Protein AF-A0A3D0DF22-F1 (afdb_monomer_lite)

Secondary structure (DSSP, 8-state):
----HHHHHHHHHHHHHHHHHHHHHIIIIIIHHHHHT-SSHHHHHHH-HHHHHHHHHHHHHHHHHHHHHH--

pLDDT: mean 97.04, std 2.58, range [81.5, 98.44]

Foldseek 3Di:
DDDDDPRVVLVVLLVVLVVQQVVLCCVQFPPVCVVVVHPTNVRVCVVVVVSVVVSVVSNVSSVVSNCVSVVD

Structure (mmCIF, N/CA/C/O backbone):
data_AF-A0A3D0DF22-F1
#
_entry.id   AF-A0A3D0DF22-F1
#
loop_
_atom_site.group_PDB
_atom_site.id
_atom_site.type_symbol
_atom_site.label_atom_id
_atom_site.label_alt_id
_atom_site.label_comp_id
_atom_site.label_asym_id
_atom_site.label_entity_id
_atom_site.label_seq_id
_atom_site.pdbx_PDB_ins_code
_atom_site.Cartn_x
_atom_site.Cartn_y
_atom_site.Cartn_z
_atom_site.occupancy
_atom_site.B_iso_or_equiv
_atom_site.auth_seq_id
_atom_site.auth_comp_id
_atom_site.auth_asym_id
_atom_site.auth_atom_id
_atom_site.pdbx_PDB_model_num
ATOM 1 N N . VAL A 1 1 ? 13.145 15.341 -24.733 1.00 85.06 1 VAL A N 1
ATOM 2 C CA . VAL A 1 1 ? 13.348 13.871 -24.776 1.00 85.06 1 VAL A CA 1
ATOM 3 C C . VAL A 1 1 ? 11.992 13.194 -24.668 1.00 85.06 1 VAL A C 1
ATOM 5 O O . VAL A 1 1 ? 11.219 13.585 -23.801 1.00 85.06 1 VAL A O 1
ATOM 8 N N . ARG A 1 2 ? 11.681 12.231 -25.543 1.00 93.38 2 ARG A N 1
ATOM 9 C CA . ARG A 1 2 ? 10.459 11.413 -25.461 1.00 93.38 2 ARG A CA 1
ATOM 10 C C . ARG A 1 2 ? 10.804 10.084 -24.788 1.00 93.38 2 ARG A C 1
ATOM 12 O O . ARG A 1 2 ? 11.860 9.531 -25.065 1.00 93.38 2 ARG A O 1
ATOM 19 N N . VAL A 1 3 ? 9.938 9.609 -23.893 1.00 94.25 3 VAL A N 1
ATOM 20 C CA . VAL A 1 3 ? 10.093 8.318 -23.206 1.00 94.25 3 VAL A CA 1
ATOM 21 C C . VAL A 1 3 ? 8.898 7.441 -23.557 1.00 94.25 3 VAL A C 1
ATOM 23 O O . VAL A 1 3 ? 7.764 7.761 -23.197 1.00 94.25 3 VAL A O 1
ATOM 26 N N . ASP A 1 4 ? 9.146 6.354 -24.276 1.00 96.38 4 ASP A N 1
ATOM 27 C CA . ASP A 1 4 ? 8.145 5.417 -24.782 1.00 96.38 4 ASP A CA 1
ATOM 28 C C . ASP A 1 4 ? 8.561 3.955 -24.527 1.00 96.38 4 ASP A C 1
ATOM 30 O O . ASP A 1 4 ? 9.452 3.674 -23.717 1.00 96.38 4 ASP A O 1
ATOM 34 N N . GLY A 1 5 ? 7.814 3.014 -25.112 1.00 97.12 5 GLY A N 1
ATOM 35 C CA . GLY A 1 5 ? 8.071 1.582 -24.994 1.00 97.12 5 GLY A CA 1
ATOM 36 C C . GLY A 1 5 ? 8.128 1.079 -23.548 1.00 97.12 5 GLY A C 1
ATOM 37 O O . GLY A 1 5 ? 7.363 1.503 -22.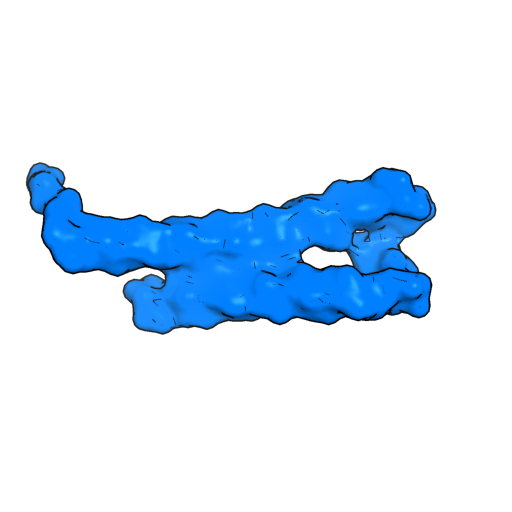675 1.00 97.12 5 GLY A O 1
ATOM 38 N N . GLN A 1 6 ? 9.053 0.155 -23.298 1.00 98.06 6 GLN A N 1
ATOM 39 C CA . GLN A 1 6 ? 9.204 -0.507 -22.002 1.00 98.06 6 GLN A CA 1
ATOM 40 C C . GLN A 1 6 ? 9.630 0.452 -20.888 1.00 98.06 6 GLN A C 1
ATOM 42 O O . GLN A 1 6 ? 9.141 0.327 -19.770 1.00 98.06 6 GLN A O 1
ATOM 47 N N . LEU A 1 7 ? 10.458 1.462 -21.179 1.00 97.06 7 LEU A N 1
ATOM 48 C CA . LEU A 1 7 ? 10.875 2.430 -20.162 1.00 97.06 7 LEU A CA 1
ATOM 49 C C . LEU A 1 7 ? 9.678 3.228 -19.625 1.00 97.06 7 LEU A C 1
ATOM 51 O O . LEU A 1 7 ? 9.556 3.431 -18.416 1.00 97.06 7 LEU A O 1
ATOM 55 N N . ARG A 1 8 ? 8.749 3.634 -20.502 1.00 98.06 8 ARG A N 1
ATOM 56 C CA . ARG A 1 8 ? 7.488 4.257 -20.068 1.00 98.06 8 ARG A CA 1
ATOM 57 C C . ARG A 1 8 ? 6.635 3.289 -19.246 1.00 98.06 8 ARG A C 1
ATOM 59 O O . ARG A 1 8 ? 6.049 3.710 -18.251 1.00 98.06 8 ARG A O 1
ATOM 66 N N . ALA A 1 9 ? 6.561 2.020 -19.645 1.00 98.44 9 ALA A N 1
ATOM 67 C CA . ALA A 1 9 ? 5.790 1.007 -18.926 1.00 98.44 9 ALA A CA 1
ATOM 68 C C . ALA A 1 9 ? 6.335 0.763 -17.507 1.00 98.44 9 ALA A C 1
ATOM 70 O O . ALA A 1 9 ? 5.555 0.763 -16.559 1.00 98.44 9 ALA A O 1
ATOM 71 N N . LEU A 1 10 ? 7.657 0.657 -17.346 1.00 98.25 10 LEU A N 1
ATOM 72 C CA . LEU A 1 10 ? 8.309 0.498 -16.042 1.00 98.25 10 LEU A CA 1
ATOM 73 C C . LEU A 1 10 ? 8.089 1.719 -15.141 1.00 98.25 10 LEU A C 1
ATOM 75 O O . LEU A 1 10 ? 7.750 1.563 -13.973 1.00 98.25 10 LEU A O 1
ATOM 79 N N . ARG A 1 11 ? 8.174 2.942 -15.684 1.00 98.06 11 ARG A N 1
ATOM 80 C CA . ARG A 1 11 ? 7.836 4.162 -14.926 1.00 98.06 11 ARG A CA 1
ATOM 81 C C . ARG A 1 11 ? 6.375 4.193 -14.487 1.00 98.06 11 ARG A C 1
ATOM 83 O O . ARG A 1 11 ? 6.079 4.631 -13.381 1.00 98.06 11 ARG A O 1
ATOM 90 N N . ARG A 1 12 ? 5.458 3.722 -15.337 1.00 98.19 12 ARG A N 1
ATOM 91 C CA . ARG A 1 12 ? 4.043 3.602 -14.967 1.00 98.19 12 ARG A CA 1
ATOM 92 C C . ARG A 1 12 ? 3.841 2.551 -13.878 1.00 98.19 12 ARG A C 1
ATOM 94 O O . ARG A 1 12 ? 3.039 2.784 -12.988 1.00 98.19 12 ARG A O 1
ATOM 101 N N . LEU A 1 13 ? 4.552 1.427 -13.936 1.00 98.38 13 LEU A N 1
ATOM 102 C CA . LEU A 1 13 ? 4.478 0.400 -12.898 1.00 98.38 13 LEU A CA 1
ATOM 103 C C . LEU A 1 13 ? 4.997 0.927 -11.554 1.00 98.38 13 LEU A C 1
ATOM 105 O O . LEU A 1 13 ? 4.330 0.731 -10.545 1.00 98.38 13 LEU A O 1
ATOM 109 N N . LEU A 1 14 ? 6.106 1.674 -11.559 1.00 98.19 14 LEU A N 1
ATOM 110 C CA . LEU A 1 14 ? 6.613 2.372 -10.374 1.00 98.19 14 LEU A CA 1
ATOM 111 C C . LEU A 1 14 ? 5.547 3.302 -9.773 1.00 98.19 14 LEU A C 1
ATOM 113 O O . LEU A 1 14 ? 5.263 3.228 -8.582 1.00 98.19 14 LEU A O 1
ATOM 117 N N . TYR A 1 15 ? 4.910 4.122 -10.614 1.00 98.12 15 TYR A N 1
ATOM 118 C CA . TYR A 1 15 ? 3.814 4.999 -10.197 1.00 98.12 15 TYR A CA 1
ATOM 119 C C . TYR A 1 15 ? 2.612 4.222 -9.639 1.00 98.12 15 TYR A C 1
ATOM 121 O O . TYR A 1 15 ? 2.030 4.616 -8.639 1.00 98.12 15 TYR A O 1
ATOM 129 N N . CYS A 1 16 ? 2.244 3.089 -10.243 1.00 98.44 16 CYS A N 1
ATOM 130 C CA . CYS A 1 16 ? 1.182 2.242 -9.702 1.00 98.44 16 CYS A CA 1
ATOM 131 C C . CYS A 1 16 ? 1.542 1.665 -8.323 1.00 98.44 16 CYS A C 1
ATOM 133 O O . CYS A 1 16 ? 0.650 1.543 -7.491 1.00 98.44 16 CYS A O 1
ATOM 135 N N . GLY A 1 17 ? 2.813 1.331 -8.076 1.00 98.25 17 GLY A N 1
ATOM 136 C CA . GLY A 1 17 ? 3.288 0.903 -6.757 1.00 98.25 17 GLY A CA 1
ATOM 137 C C . GLY A 1 17 ? 3.082 1.980 -5.691 1.00 98.25 17 GLY A C 1
ATOM 138 O O . GLY A 1 17 ? 2.475 1.705 -4.658 1.00 98.25 17 GLY A O 1
ATOM 139 N N . GLU A 1 18 ? 3.495 3.215 -5.990 1.00 98.00 18 GLU A N 1
ATOM 140 C CA . GLU A 1 18 ? 3.264 4.387 -5.128 1.00 98.00 18 GLU A CA 1
ATOM 141 C C . GLU A 1 18 ? 1.773 4.613 -4.875 1.00 98.00 18 GLU A C 1
ATOM 143 O O . GLU A 1 18 ? 1.344 4.750 -3.732 1.00 98.00 18 GLU A O 1
ATOM 148 N N . TRP A 1 19 ? 0.959 4.549 -5.929 1.00 98.44 19 TRP A N 1
ATOM 149 C CA . TRP A 1 19 ? -0.478 4.759 -5.819 1.00 98.44 19 TRP A CA 1
ATOM 150 C C . TRP A 1 19 ? -1.160 3.713 -4.925 1.00 98.44 19 TRP A C 1
ATOM 152 O O . TRP A 1 19 ? -1.973 4.081 -4.080 1.00 98.44 19 TRP A O 1
ATOM 162 N N . ILE A 1 20 ? -0.816 2.425 -5.077 1.00 98.25 20 ILE A N 1
ATOM 163 C CA . ILE A 1 20 ? -1.341 1.328 -4.243 1.00 98.25 20 ILE A CA 1
ATOM 164 C C . ILE A 1 20 ? -0.975 1.547 -2.776 1.00 98.25 20 ILE A C 1
ATOM 166 O O . ILE A 1 20 ? -1.838 1.430 -1.907 1.00 98.25 20 ILE A O 1
ATOM 170 N N . GLU A 1 21 ? 0.293 1.857 -2.511 1.00 97.50 21 GLU A N 1
ATOM 171 C CA . GLU A 1 21 ? 0.808 2.064 -1.161 1.00 97.50 21 GLU A CA 1
ATOM 172 C C . GLU A 1 21 ? 0.105 3.233 -0.468 1.00 97.50 21 GLU A C 1
ATOM 174 O O . GLU A 1 21 ? -0.508 3.057 0.589 1.00 97.50 21 GLU A O 1
ATOM 179 N N . SER A 1 22 ? 0.126 4.391 -1.123 1.00 97.75 22 SER A N 1
ATOM 180 C CA . SER A 1 22 ? -0.412 5.646 -0.614 1.00 97.75 22 SER A CA 1
ATOM 181 C C . SER A 1 22 ? -1.924 5.563 -0.391 1.00 97.75 22 SER A C 1
ATOM 183 O O . SER A 1 22 ? -2.422 5.928 0.677 1.00 97.75 22 SER A O 1
ATOM 185 N N . HIS A 1 23 ? -2.676 4.993 -1.343 1.00 98.00 23 HIS A N 1
ATOM 186 C CA . HIS A 1 23 ? -4.133 4.877 -1.212 1.00 98.00 23 HIS A CA 1
ATOM 187 C C . HIS A 1 23 ? -4.547 3.844 -0.167 1.00 98.00 23 HIS A C 1
ATOM 189 O O . HIS A 1 23 ? -5.514 4.082 0.558 1.00 98.00 23 HIS A O 1
ATOM 195 N N . ALA A 1 24 ? -3.837 2.717 -0.053 1.00 97.44 24 ALA A N 1
ATOM 196 C CA . ALA A 1 24 ? -4.116 1.746 1.000 1.00 97.44 24 ALA A CA 1
ATOM 197 C C . ALA A 1 24 ? -3.919 2.378 2.384 1.00 97.44 24 ALA A C 1
ATOM 199 O O . ALA A 1 24 ? -4.783 2.239 3.250 1.00 97.44 24 ALA A O 1
ATOM 200 N N . LEU A 1 25 ? -2.832 3.129 2.578 1.00 95.94 25 LEU A N 1
ATOM 201 C CA . LEU A 1 25 ? -2.587 3.832 3.833 1.00 95.94 25 LEU A CA 1
ATOM 202 C C . LEU A 1 25 ? -3.666 4.887 4.104 1.00 95.94 25 LEU A C 1
ATOM 204 O O . LEU A 1 25 ? -4.259 4.892 5.179 1.00 95.94 25 LEU A O 1
ATOM 208 N N . HIS A 1 26 ? -3.975 5.733 3.124 1.00 97.50 26 HIS A N 1
ATOM 209 C CA . HIS A 1 26 ? -4.949 6.809 3.286 1.00 97.50 26 HIS A CA 1
ATOM 210 C C . HIS A 1 26 ? -6.358 6.290 3.615 1.00 97.50 26 HIS A C 1
ATOM 212 O O . HIS A 1 26 ? -7.023 6.791 4.520 1.00 97.50 26 HIS A O 1
ATOM 218 N N . VAL A 1 27 ? -6.813 5.243 2.924 1.00 97.62 27 VAL A N 1
ATOM 219 C CA . VAL A 1 27 ? -8.148 4.678 3.150 1.00 97.62 27 VAL A CA 1
ATOM 220 C C . VAL A 1 27 ? -8.228 3.955 4.491 1.00 97.62 27 VAL A C 1
ATOM 222 O O . VAL A 1 27 ? -9.144 4.218 5.262 1.00 97.62 27 VAL A O 1
ATOM 225 N N . TYR A 1 28 ? -7.300 3.042 4.779 1.00 97.25 28 TYR A N 1
ATOM 226 C CA . TYR A 1 28 ? -7.445 2.143 5.926 1.00 97.25 28 TYR A CA 1
ATOM 227 C C . TYR A 1 28 ? -6.866 2.695 7.223 1.00 97.25 28 TYR A C 1
ATOM 229 O O . TYR A 1 28 ? -7.348 2.324 8.288 1.00 97.25 28 TYR A O 1
ATOM 237 N N . MET A 1 29 ? -5.831 3.534 7.152 1.00 94.94 29 MET A N 1
ATOM 238 C CA . MET A 1 29 ? -5.156 4.036 8.351 1.00 94.94 29 MET A CA 1
ATOM 239 C C . MET A 1 29 ? -5.660 5.409 8.785 1.00 94.94 29 MET A C 1
ATOM 241 O O . MET A 1 29 ? -5.509 5.745 9.954 1.00 94.94 29 MET A O 1
ATOM 245 N N . LEU A 1 30 ? -6.236 6.187 7.859 1.00 95.94 30 LEU A N 1
ATOM 246 C CA . LEU A 1 30 ? -6.717 7.542 8.134 1.00 95.94 30 LEU A CA 1
ATOM 247 C C . LEU A 1 30 ? -8.246 7.603 8.084 1.00 95.94 30 LEU A C 1
ATOM 249 O O . LEU A 1 30 ? -8.878 7.849 9.099 1.00 95.94 30 LEU A O 1
ATOM 253 N N . HIS A 1 31 ? -8.864 7.291 6.942 1.00 97.94 31 HIS A N 1
ATOM 254 C CA . HIS A 1 31 ? -10.313 7.467 6.803 1.00 97.94 31 HIS A CA 1
ATOM 255 C C . HIS A 1 31 ? -11.169 6.396 7.482 1.00 97.94 31 HIS A C 1
ATOM 257 O O . HIS A 1 31 ? -12.205 6.720 8.057 1.00 97.94 31 HIS A O 1
ATOM 263 N N . ALA A 1 32 ? -10.801 5.118 7.389 1.00 97.69 32 ALA A N 1
ATOM 264 C CA . ALA A 1 32 ? -11.620 4.04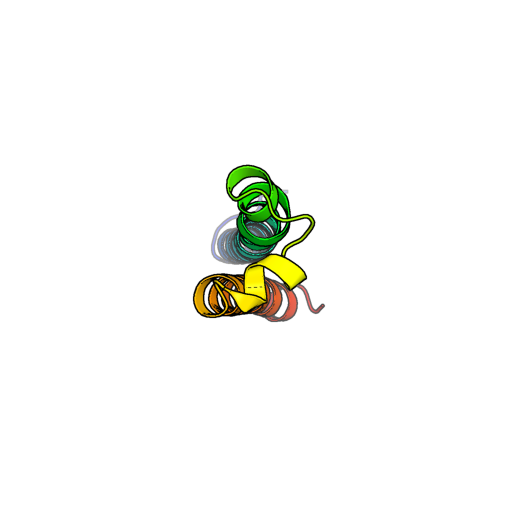6 7.952 1.00 97.69 32 ALA A CA 1
ATOM 265 C C . ALA A 1 32 ? -11.827 4.178 9.477 1.00 97.69 32 ALA A C 1
ATOM 267 O O . ALA A 1 32 ? -12.975 4.031 9.901 1.00 97.69 32 ALA A O 1
ATOM 268 N N . PRO A 1 33 ? -10.802 4.511 10.293 1.00 98.06 33 PRO A N 1
ATOM 269 C CA . PRO A 1 33 ? -10.988 4.807 11.712 1.00 98.06 33 PRO A CA 1
ATOM 270 C C . PRO A 1 33 ? -12.001 5.929 11.953 1.00 98.06 33 PRO A C 1
ATOM 272 O O . PRO A 1 33 ? -12.945 5.716 12.711 1.00 98.06 33 PRO A O 1
ATOM 275 N N . ASP A 1 34 ? -11.880 7.055 11.238 1.00 97.88 34 ASP A N 1
ATOM 276 C CA . ASP A 1 34 ? -12.797 8.196 11.366 1.00 97.88 34 ASP A CA 1
ATOM 277 C C . ASP A 1 34 ? -14.255 7.790 11.094 1.00 97.88 34 ASP A C 1
ATOM 279 O O . ASP A 1 34 ? -15.158 8.111 11.866 1.00 97.88 34 ASP A O 1
ATOM 283 N N . PHE A 1 35 ? -14.500 7.047 10.007 1.00 97.69 35 PHE A N 1
ATOM 284 C CA . PHE A 1 35 ? -15.851 6.608 9.633 1.00 97.69 35 PHE A CA 1
ATOM 285 C C . PHE A 1 35 ? -16.455 5.591 10.604 1.00 97.69 35 PHE A C 1
ATOM 287 O O . PHE A 1 35 ? -17.679 5.506 10.717 1.00 97.69 35 PHE A O 1
ATOM 294 N N . LEU A 1 36 ? -15.613 4.805 11.270 1.00 97.06 36 LEU A N 1
ATOM 295 C CA . LEU A 1 36 ? -16.030 3.767 12.209 1.00 97.06 36 LEU A CA 1
ATOM 296 C C . LEU A 1 36 ? -15.984 4.235 13.674 1.00 97.06 36 LEU A C 1
ATOM 298 O O . LEU A 1 36 ? -16.395 3.487 14.557 1.00 97.06 36 LEU A O 1
ATOM 302 N N . GLY A 1 37 ? -15.542 5.470 13.932 1.00 97.69 37 GLY A N 1
ATOM 303 C CA . GLY A 1 37 ? -15.501 6.072 15.265 1.00 97.69 37 GLY A CA 1
ATOM 304 C C . GLY A 1 37 ? -14.324 5.624 16.137 1.00 97.69 37 GLY A C 1
ATOM 305 O O . GLY A 1 37 ? -14.423 5.699 17.360 1.00 97.69 37 GLY A O 1
ATOM 306 N N . TYR A 1 38 ? -13.226 5.155 15.538 1.00 98.12 38 TYR A N 1
ATOM 307 C CA . TYR A 1 38 ? -11.988 4.829 16.252 1.00 98.12 38 TYR A CA 1
ATOM 308 C C . TYR A 1 38 ? -11.024 6.021 16.259 1.00 98.12 38 TYR A C 1
ATOM 310 O O . TYR A 1 38 ? -10.952 6.765 15.287 1.00 98.12 38 TYR A O 1
ATOM 318 N N . GLU A 1 39 ? -10.232 6.163 17.326 1.00 97.25 39 GLU A N 1
ATOM 319 C CA . GLU A 1 39 ? -9.186 7.200 17.413 1.00 97.25 39 GLU A CA 1
ATOM 320 C C . GLU A 1 39 ? -8.058 6.989 16.394 1.00 97.25 39 GLU A C 1
ATOM 322 O O . GLU A 1 39 ? -7.471 7.949 15.902 1.00 97.25 39 GLU A O 1
ATOM 327 N N . ASP A 1 40 ? -7.743 5.728 16.089 1.00 97.25 40 ASP A N 1
ATOM 328 C CA . ASP A 1 40 ? -6.721 5.354 15.123 1.00 97.25 40 ASP A CA 1
ATOM 329 C C . ASP A 1 40 ? -6.929 3.919 14.604 1.00 97.25 40 ASP A C 1
ATOM 331 O O . ASP A 1 40 ? -7.767 3.141 15.080 1.00 97.25 40 ASP A O 1
ATOM 335 N N . ALA A 1 41 ? 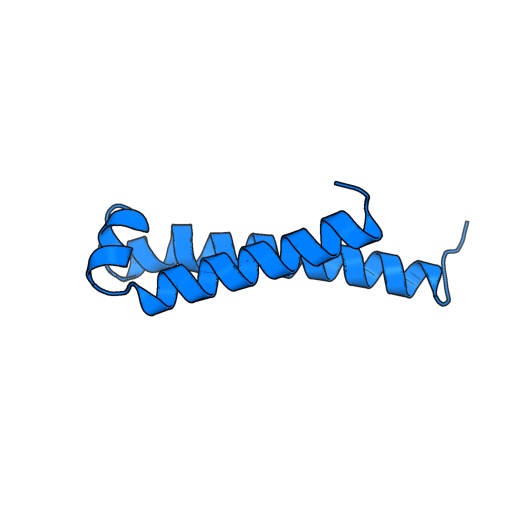-6.124 3.548 13.610 1.00 95.88 41 ALA A N 1
ATOM 336 C CA . ALA A 1 41 ? -6.159 2.220 13.013 1.00 95.88 41 ALA A CA 1
ATOM 337 C C . ALA A 1 41 ? -5.666 1.097 13.942 1.00 95.88 41 ALA A C 1
ATOM 339 O O . ALA A 1 41 ? -5.979 -0.068 13.698 1.00 95.88 41 ALA A O 1
ATOM 340 N N . ILE A 1 42 ? -4.913 1.413 15.002 1.00 96.50 42 ILE A N 1
ATOM 341 C CA . ILE A 1 42 ? -4.420 0.432 15.979 1.00 96.50 42 ILE A CA 1
ATOM 342 C C . ILE A 1 42 ? -5.572 -0.013 16.883 1.00 96.50 42 ILE A C 1
ATOM 344 O O . ILE A 1 42 ? -5.731 -1.207 17.137 1.00 96.50 42 ILE A O 1
ATOM 348 N N . GLN A 1 43 ? -6.407 0.923 17.335 1.00 97.88 43 GLN A N 1
ATOM 349 C CA . GLN A 1 43 ? -7.640 0.618 18.060 1.00 97.88 43 GLN A CA 1
ATOM 350 C C . GLN A 1 43 ? -8.610 -0.153 17.162 1.00 97.88 43 GLN A C 1
ATOM 352 O O . GLN A 1 43 ? -9.093 -1.211 17.564 1.00 97.88 43 GLN A O 1
ATOM 357 N N . MET A 1 44 ? -8.802 0.303 15.917 1.00 97.81 44 MET A N 1
ATOM 358 C CA . MET A 1 44 ? -9.628 -0.393 14.924 1.00 97.81 44 MET A CA 1
ATOM 359 C C . MET A 1 44 ? -9.151 -1.835 14.677 1.00 97.81 44 MET A C 1
ATOM 361 O O . MET A 1 44 ? -9.968 -2.729 14.469 1.00 97.81 44 MET A O 1
ATOM 365 N N . ALA A 1 45 ? -7.840 -2.102 14.734 1.00 97.75 45 ALA A N 1
ATOM 366 C CA . ALA A 1 45 ? -7.277 -3.436 14.516 1.00 97.75 45 ALA A CA 1
ATOM 367 C C . ALA A 1 45 ? -7.724 -4.479 15.552 1.00 97.75 45 ALA A C 1
ATOM 369 O O . ALA A 1 45 ? -7.652 -5.672 15.263 1.00 97.75 45 ALA A O 1
ATOM 370 N N . LYS A 1 46 ? -8.176 -4.062 16.742 1.00 97.81 46 LYS A N 1
ATOM 371 C CA . LYS A 1 46 ? -8.678 -4.985 17.772 1.00 97.81 46 LYS A CA 1
ATOM 372 C C . LYS A 1 46 ? -9.971 -5.669 17.327 1.00 97.81 46 LYS A C 1
ATOM 374 O O . LYS A 1 46 ? -10.118 -6.871 17.529 1.00 97.81 46 LYS A O 1
ATOM 379 N N . ASP A 1 47 ? -10.842 -4.918 16.656 1.00 98.00 47 ASP A N 1
ATOM 380 C CA . ASP A 1 47 ? -12.156 -5.388 16.205 1.00 98.00 47 ASP A CA 1
ATOM 381 C C . ASP A 1 47 ? -12.151 -5.791 14.720 1.00 98.00 47 ASP A C 1
ATOM 383 O O . ASP A 1 47 ? -12.843 -6.724 14.309 1.00 98.00 47 ASP A O 1
ATOM 387 N N . HIS A 1 48 ? -11.316 -5.135 13.905 1.00 97.56 48 HIS A N 1
ATOM 388 C CA . HIS A 1 48 ? -11.190 -5.354 12.460 1.00 97.56 48 HIS A CA 1
ATOM 389 C C . HIS A 1 48 ? -9.762 -5.750 12.023 1.00 97.56 48 HIS A C 1
ATOM 391 O O . HIS A 1 48 ? -9.213 -5.161 11.083 1.00 97.56 48 HIS A O 1
ATOM 397 N N . PRO A 1 49 ? -9.142 -6.785 12.627 1.00 97.62 49 PRO A N 1
ATOM 398 C CA . PRO A 1 49 ? -7.743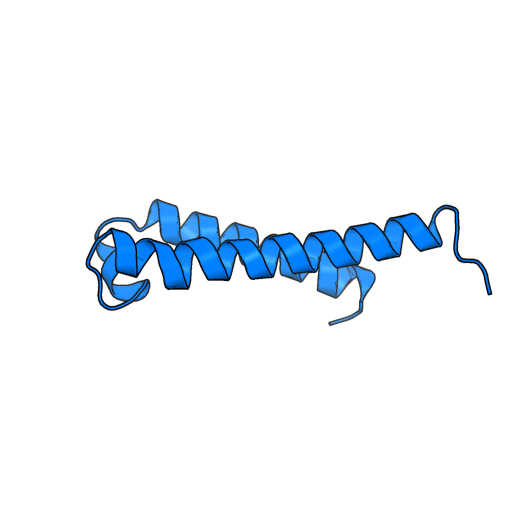 -7.134 12.362 1.00 97.62 49 PRO A CA 1
ATOM 399 C C . PRO A 1 49 ? -7.494 -7.507 10.899 1.00 97.62 49 PRO A C 1
ATOM 401 O O . PRO A 1 49 ? -6.482 -7.125 10.320 1.00 97.62 49 PRO A O 1
ATOM 404 N N . GLN A 1 50 ? -8.438 -8.210 10.268 1.00 97.88 50 GLN A N 1
ATOM 405 C CA . GLN A 1 50 ? -8.305 -8.657 8.878 1.00 97.88 50 GLN A CA 1
ATOM 406 C C . GLN A 1 50 ? -8.250 -7.486 7.888 1.00 97.88 50 GLN A C 1
ATOM 408 O O . GLN A 1 50 ? -7.517 -7.544 6.902 1.00 97.88 50 GLN A O 1
ATOM 413 N N . ALA A 1 51 ? -8.990 -6.404 8.155 1.00 96.12 51 ALA A N 1
ATOM 414 C CA . ALA A 1 51 ? -8.964 -5.212 7.313 1.00 96.12 51 ALA A CA 1
ATOM 415 C C . ALA A 1 51 ? -7.607 -4.499 7.412 1.00 96.12 51 ALA A C 1
ATOM 417 O O . ALA A 1 51 ? -7.019 -4.148 6.390 1.00 96.12 51 ALA A O 1
ATOM 418 N N . VAL A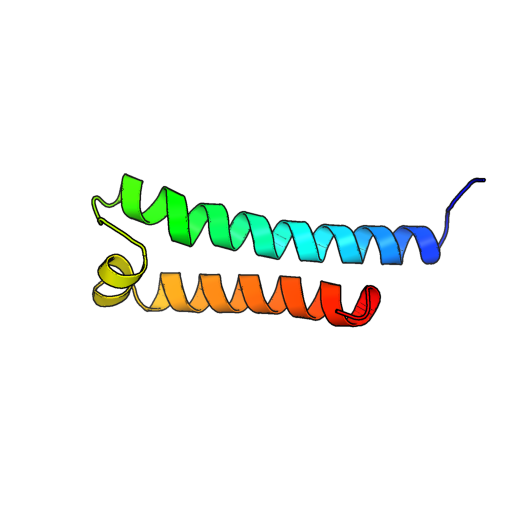 1 52 ? -7.083 -4.354 8.633 1.00 96.44 52 VAL A N 1
ATOM 419 C CA . VAL A 1 52 ? -5.778 -3.726 8.887 1.00 96.44 52 VAL A CA 1
ATOM 420 C C . VAL A 1 52 ? -4.638 -4.561 8.303 1.00 96.44 52 VAL A C 1
ATOM 422 O O . VAL A 1 52 ? -3.775 -4.013 7.621 1.00 96.44 52 VAL A O 1
ATOM 425 N N . ILE A 1 53 ? -4.655 -5.887 8.482 1.00 97.75 53 ILE A N 1
ATOM 426 C CA . ILE A 1 53 ? -3.662 -6.799 7.887 1.00 97.75 53 ILE A CA 1
ATOM 427 C C . ILE A 1 53 ? -3.654 -6.659 6.366 1.00 97.75 53 ILE A C 1
ATOM 429 O O . ILE A 1 53 ? -2.602 -6.409 5.781 1.00 97.75 53 ILE A O 1
ATOM 433 N N . LYS A 1 54 ? -4.825 -6.727 5.727 1.00 96.81 54 LYS A N 1
ATOM 434 C CA . LYS A 1 54 ? -4.933 -6.591 4.272 1.00 96.81 54 LYS A CA 1
ATOM 435 C C . LYS A 1 54 ? -4.419 -5.236 3.779 1.00 96.81 54 LYS A C 1
ATOM 437 O O . LYS A 1 54 ? -3.774 -5.160 2.736 1.00 96.81 54 LYS A O 1
ATOM 442 N N . ALA A 1 55 ? -4.669 -4.162 4.523 1.00 97.06 55 ALA A N 1
ATOM 443 C CA . ALA A 1 55 ? -4.142 -2.842 4.196 1.00 97.06 55 ALA A CA 1
ATOM 444 C C . ALA A 1 55 ? -2.610 -2.786 4.272 1.00 97.06 55 ALA A C 1
ATOM 446 O O . ALA A 1 55 ? -1.971 -2.218 3.387 1.00 97.06 55 ALA A O 1
ATOM 447 N N . LEU A 1 56 ? -2.012 -3.411 5.291 1.00 97.75 56 LEU A N 1
ATOM 448 C CA . LEU A 1 56 ? -0.558 -3.513 5.427 1.00 97.75 56 LEU A CA 1
ATOM 449 C C . LEU A 1 56 ? 0.064 -4.378 4.323 1.00 97.75 56 LEU A C 1
ATOM 451 O O . LEU A 1 56 ? 1.129 -4.034 3.813 1.00 97.75 56 LEU A O 1
ATOM 455 N N . GLU A 1 57 ? -0.601 -5.456 3.906 1.00 98.25 57 GLU A N 1
ATOM 456 C CA . GLU A 1 57 ? -0.176 -6.276 2.765 1.00 98.25 57 GLU A CA 1
ATOM 457 C C . GLU A 1 57 ? -0.208 -5.487 1.452 1.00 98.25 57 GLU A C 1
ATOM 459 O O . GLU A 1 57 ? 0.751 -5.537 0.683 1.00 98.25 57 GLU A O 1
ATOM 464 N N . LEU A 1 58 ? -1.267 -4.706 1.213 1.00 98.25 58 LEU A N 1
ATOM 465 C CA . LEU A 1 58 ? -1.356 -3.813 0.053 1.00 98.25 58 LEU A CA 1
ATOM 466 C C . LEU A 1 58 ? -0.259 -2.746 0.077 1.00 98.25 58 LEU A C 1
ATOM 468 O O . LEU A 1 58 ? 0.420 -2.537 -0.929 1.00 98.25 58 LEU A O 1
ATOM 472 N N . LYS A 1 59 ? -0.042 -2.119 1.238 1.00 97.81 59 LYS A N 1
ATOM 473 C CA . LYS A 1 59 ? 1.044 -1.157 1.443 1.00 97.81 59 LYS A CA 1
ATOM 474 C C . LYS A 1 59 ? 2.399 -1.786 1.110 1.00 97.81 59 LYS A C 1
ATOM 476 O O . LYS A 1 59 ? 3.198 -1.202 0.379 1.00 97.81 59 LYS A O 1
ATOM 481 N N . LYS A 1 60 ? 2.650 -2.992 1.624 1.00 98.12 60 LYS A N 1
ATOM 482 C CA . LYS A 1 60 ? 3.882 -3.741 1.368 1.00 98.12 60 LYS A CA 1
ATOM 483 C C . LYS A 1 60 ? 4.045 -4.063 -0.115 1.00 98.12 60 LYS A C 1
ATOM 485 O O . LYS A 1 60 ? 5.119 -3.835 -0.647 1.00 98.12 60 LYS A O 1
ATOM 490 N N . LEU A 1 61 ? 2.989 -4.505 -0.794 1.00 98.38 61 LEU A N 1
ATOM 491 C CA . LEU A 1 61 ? 3.029 -4.789 -2.228 1.00 98.38 61 LEU A CA 1
ATOM 492 C C . LEU A 1 61 ? 3.401 -3.548 -3.055 1.00 98.38 61 LEU A C 1
ATOM 494 O O . LEU A 1 61 ? 4.236 -3.637 -3.955 1.00 98.38 61 LEU A O 1
ATOM 498 N N . GLY A 1 62 ? 2.806 -2.391 -2.749 1.00 98.25 62 GLY A N 1
ATOM 499 C CA . GLY A 1 62 ? 3.158 -1.132 -3.409 1.00 98.25 62 GLY A CA 1
ATOM 500 C C . GLY A 1 62 ? 4.625 -0.749 -3.182 1.00 98.25 62 GLY A C 1
ATOM 501 O O . GLY A 1 62 ? 5.338 -0.433 -4.137 1.00 98.25 62 GLY A O 1
ATOM 502 N N . ASN A 1 63 ? 5.102 -0.890 -1.942 1.00 98.19 63 ASN A N 1
ATOM 503 C CA . ASN A 1 63 ? 6.513 -0.721 -1.588 1.00 98.19 63 ASN A CA 1
ATOM 504 C C . ASN A 1 63 ? 7.437 -1.690 -2.335 1.00 98.19 63 ASN A C 1
ATOM 506 O O . ASN A 1 63 ? 8.454 -1.259 -2.866 1.00 98.19 63 ASN A O 1
ATOM 510 N N . ASP A 1 64 ? 7.094 -2.974 -2.421 1.00 98.44 64 ASP A N 1
ATOM 511 C CA . ASP A 1 64 ? 7.924 -3.984 -3.083 1.00 98.44 64 ASP A CA 1
ATOM 512 C C . ASP A 1 64 ? 8.091 -3.662 -4.580 1.00 98.44 64 ASP A C 1
ATOM 514 O O . ASP A 1 64 ? 9.188 -3.793 -5.129 1.00 98.44 64 ASP A O 1
ATOM 518 N N . ILE A 1 65 ? 7.037 -3.156 -5.238 1.00 98.25 65 ILE A N 1
ATOM 519 C CA . ILE A 1 65 ? 7.109 -2.654 -6.621 1.00 98.25 65 ILE A CA 1
ATOM 520 C C . ILE A 1 65 ? 8.066 -1.459 -6.713 1.00 98.25 65 ILE A C 1
ATOM 522 O O . ILE A 1 65 ? 8.903 -1.405 -7.621 1.00 98.25 65 ILE A O 1
ATOM 526 N N . MET A 1 66 ? 7.950 -0.507 -5.782 1.00 98.06 66 MET A N 1
ATOM 527 C CA . MET A 1 66 ? 8.796 0.685 -5.748 1.00 98.06 66 MET A CA 1
ATOM 528 C C . MET A 1 66 ? 10.267 0.359 -5.500 1.00 98.06 66 MET A C 1
ATOM 530 O O . MET A 1 66 ? 11.111 0.825 -6.258 1.00 98.06 66 MET A O 1
ATOM 534 N N . ILE A 1 67 ? 10.575 -0.510 -4.538 1.00 98.31 67 ILE A N 1
ATOM 535 C CA . ILE A 1 67 ? 11.942 -0.947 -4.232 1.00 98.31 67 ILE A CA 1
ATOM 536 C C . ILE A 1 6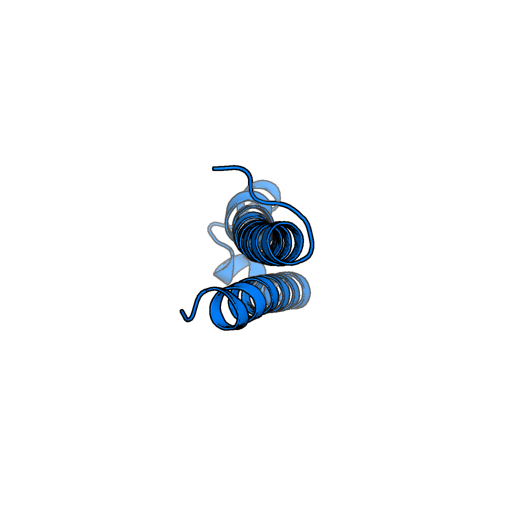7 ? 12.545 -1.679 -5.430 1.00 98.31 67 ILE A C 1
ATOM 538 O O . ILE A 1 67 ? 13.673 -1.395 -5.832 1.00 98.31 67 ILE A O 1
ATOM 542 N N . THR A 1 68 ? 11.781 -2.585 -6.046 1.00 98.00 68 THR A N 1
ATOM 543 C CA . THR A 1 68 ? 12.260 -3.394 -7.176 1.00 98.00 68 THR A CA 1
ATOM 544 C C . THR A 1 68 ? 12.627 -2.534 -8.388 1.00 98.00 68 THR A C 1
ATOM 546 O O . THR A 1 68 ? 13.605 -2.822 -9.074 1.00 98.00 68 THR A O 1
ATOM 549 N N . LEU A 1 69 ? 11.857 -1.478 -8.671 1.00 97.00 69 LEU A N 1
ATOM 550 C CA . LEU A 1 69 ? 12.057 -0.637 -9.859 1.00 97.00 69 LEU A CA 1
ATOM 551 C C . LEU A 1 69 ? 12.847 0.652 -9.594 1.00 97.00 69 LEU A C 1
ATOM 553 O O . LEU A 1 69 ? 13.503 1.165 -10.499 1.00 97.00 69 LEU A O 1
ATOM 557 N N . GLY A 1 70 ? 12.742 1.203 -8.387 1.00 94.69 70 GLY A N 1
ATOM 558 C CA . GLY A 1 70 ? 13.313 2.483 -7.958 1.00 94.69 70 GLY A CA 1
ATOM 559 C C . GLY A 1 70 ? 14.547 2.351 -7.061 1.00 94.69 70 GLY A C 1
ATOM 560 O O . GLY A 1 70 ? 15.251 3.339 -6.856 1.00 94.69 70 GLY A O 1
ATOM 561 N N . GLY A 1 71 ? 14.837 1.144 -6.564 1.00 94.06 71 GLY A N 1
ATOM 562 C CA . GLY A 1 71 ? 16.022 0.816 -5.769 1.00 94.06 71 GLY A CA 1
ATOM 563 C C . GLY A 1 71 ? 15.915 1.101 -4.268 1.00 94.06 71 GLY A C 1
ATOM 564 O O . GLY A 1 71 ? 16.864 0.798 -3.545 1.00 94.06 71 GLY A O 1
ATOM 565 N N . ARG A 1 72 ? 14.808 1.686 -3.794 1.00 81.50 72 ARG A N 1
ATOM 566 C CA . ARG A 1 72 ? 14.495 1.924 -2.376 1.00 81.50 72 ARG A CA 1
ATOM 567 C C . ARG A 1 72 ? 13.008 2.172 -2.162 1.00 81.50 72 ARG A C 1
ATOM 569 O O . ARG A 1 72 ? 12.349 2.555 -3.154 1.00 81.50 72 ARG A O 1
#

Sequence (72 aa):
VRVDGQLRALRRLLYCGEWIESHALHVYMLHAPDFLGYEDAIQMAKDHPQAVIKALELKKLGNDIMITLGGR

Radius of gyration: 15.5 Å; chains: 1; bounding box: 32×22×44 Å